Protein AF-A0A954CYI0-F1 (afdb_monomer)

Radius of gyration: 14.01 Å; Cα contacts (8 Å, |Δi|>4): 163; chains: 1; bounding box: 39×33×35 Å

Solvent-accessible surface area (backbone atoms only — not comparable to full-atom values): 7349 Å² total; per-residue (Å²): 134,83,74,82,80,68,81,83,65,89,72,66,54,49,72,39,77,44,76,60,86,36,72,44,72,64,58,45,44,52,51,46,35,67,64,71,64,52,62,92,80,63,71,79,43,72,66,50,48,36,54,51,56,62,56,53,82,88,52,80,86,33,39,32,34,42,34,31,69,45,70,54,22,74,88,37,66,68,63,31,20,53,51,45,35,42,55,49,52,27,29,52,50,27,60,71,70,70,50,47,55,48,40,81,41,69,42,79,90,47,45,66,55,50,58,68,30,40,79,61,74,88,73,124

Sequence (124 aa):
MSQPTLPKFGGYDHAVVVPPGIGDKQDLLTVLAKRLQLPEHFGHNWDALADCLSDLSWLPEGNIYLIHEDLPLAGDRDAAATYVDVLLDAQEDWQREGKARLTPVFPRRYRELVLALGRRASRE

Structure (mmCIF, N/CA/C/O backbone):
data_AF-A0A954CYI0-F1
#
_entry.id   AF-A0A954CYI0-F1
#
loop_
_atom_site.group_PDB
_atom_site.id
_atom_site.type_symbol
_atom_site.label_atom_id
_atom_site.label_alt_id
_atom_site.label_comp_id
_atom_site.label_asym_id
_atom_site.label_entity_id
_atom_site.label_seq_id
_atom_site.pdbx_PDB_ins_code
_atom_site.Cartn_x
_atom_site.Cartn_y
_atom_site.Cartn_z
_atom_site.occupancy
_atom_site.B_iso_or_equiv
_atom_site.auth_seq_id
_atom_site.auth_comp_id
_atom_site.auth_asym_id
_atom_site.auth_atom_id
_atom_site.pdbx_PDB_model_num
ATOM 1 N N . MET A 1 1 ? -17.927 -2.738 -16.885 1.00 36.19 1 MET A N 1
ATOM 2 C CA . MET A 1 1 ? -16.528 -2.852 -16.424 1.00 36.19 1 MET A CA 1
ATOM 3 C C . MET A 1 1 ? -16.566 -3.544 -15.074 1.00 36.19 1 MET A C 1
ATOM 5 O O . MET A 1 1 ? -16.941 -2.924 -14.088 1.00 36.19 1 MET A O 1
ATOM 9 N N . SER A 1 2 ? -16.358 -4.859 -15.072 1.00 31.94 2 SER A N 1
ATOM 10 C CA . SER A 1 2 ? -16.508 -5.704 -13.887 1.00 31.94 2 SER A CA 1
ATOM 11 C C . SER A 1 2 ? -15.358 -5.434 -12.925 1.00 31.94 2 SER A C 1
ATOM 13 O O . SER A 1 2 ? -14.211 -5.722 -13.251 1.00 31.94 2 SER A O 1
ATOM 15 N N . GLN A 1 3 ? -15.653 -4.857 -11.760 1.00 35.19 3 GLN A N 1
ATOM 16 C CA . GLN A 1 3 ? -14.706 -4.876 -10.647 1.00 35.19 3 GLN A CA 1
ATOM 17 C C . GLN A 1 3 ? -14.480 -6.348 -10.263 1.00 35.19 3 GLN A C 1
ATOM 19 O O . GLN A 1 3 ? -15.470 -7.081 -10.158 1.00 35.19 3 GLN A O 1
ATOM 24 N N . PRO A 1 4 ? -13.231 -6.814 -10.092 1.00 37.84 4 PRO A N 1
ATOM 25 C CA . PRO A 1 4 ? -12.983 -8.165 -9.615 1.00 37.84 4 PRO A CA 1
ATOM 26 C C . PRO A 1 4 ? -13.633 -8.309 -8.237 1.00 37.84 4 PRO A C 1
ATOM 28 O O . PRO A 1 4 ? -13.322 -7.571 -7.303 1.00 37.84 4 PRO A O 1
ATOM 31 N N . THR A 1 5 ? -14.600 -9.220 -8.129 1.00 41.44 5 THR A N 1
ATOM 32 C CA . THR A 1 5 ? -15.239 -9.571 -6.862 1.00 41.44 5 THR A CA 1
ATOM 33 C C . THR A 1 5 ? -14.190 -10.208 -5.967 1.00 41.44 5 THR A C 1
ATOM 35 O O . THR A 1 5 ? -13.864 -11.386 -6.114 1.00 41.44 5 THR A O 1
ATOM 38 N N . LEU A 1 6 ? -13.646 -9.393 -5.070 1.00 48.41 6 LEU A N 1
ATOM 39 C CA . LEU A 1 6 ? -12.802 -9.824 -3.972 1.00 48.41 6 LEU A CA 1
ATOM 40 C C . LEU A 1 6 ? -13.510 -10.933 -3.176 1.00 48.41 6 LEU A C 1
ATOM 42 O O . LEU A 1 6 ? -14.725 -10.842 -2.956 1.00 48.41 6 LEU A O 1
ATOM 46 N N . PRO A 1 7 ? -12.788 -11.985 -2.751 1.00 42.59 7 PRO A N 1
ATOM 47 C CA . PRO A 1 7 ? -13.347 -12.984 -1.854 1.00 42.59 7 PRO A CA 1
ATOM 48 C C . PRO A 1 7 ? -13.866 -12.277 -0.599 1.00 42.59 7 PRO A C 1
ATOM 50 O O . PRO A 1 7 ? -13.154 -11.489 0.019 1.00 42.59 7 PRO A O 1
ATOM 53 N N . LYS A 1 8 ? -15.135 -12.525 -0.258 1.00 44.75 8 LYS A N 1
ATOM 54 C CA . LYS A 1 8 ? -15.765 -11.991 0.950 1.00 44.75 8 LYS A CA 1
ATOM 55 C C . LYS A 1 8 ? -15.110 -12.651 2.163 1.00 44.75 8 LYS A C 1
ATOM 57 O O . LYS A 1 8 ? -15.540 -13.725 2.580 1.00 44.75 8 LYS A O 1
ATOM 62 N N . PHE A 1 9 ? -14.054 -12.039 2.689 1.00 48.50 9 PHE A N 1
ATOM 63 C CA . PHE A 1 9 ? -13.612 -12.312 4.049 1.00 48.50 9 PHE A CA 1
ATOM 64 C C . PHE A 1 9 ? -14.718 -11.796 4.988 1.00 48.50 9 PHE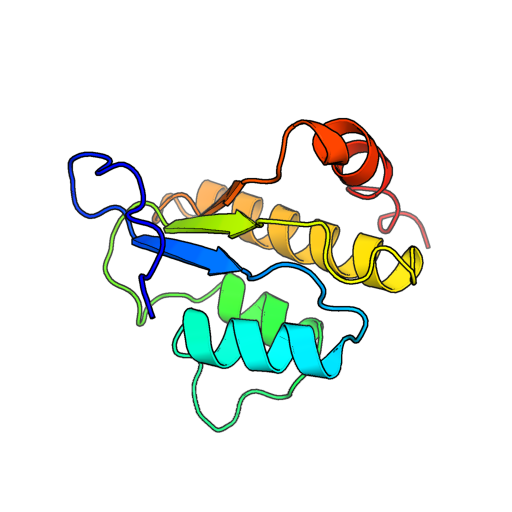 A C 1
ATOM 66 O O . PHE A 1 9 ? -15.349 -10.765 4.740 1.00 48.50 9 PHE A O 1
ATOM 73 N N . GLY A 1 10 ? -15.137 -12.654 5.915 1.00 40.22 10 GLY A N 1
ATOM 74 C CA . GLY A 1 10 ? -16.299 -12.415 6.757 1.00 40.22 10 GLY A CA 1
ATOM 75 C C . GLY A 1 10 ? -15.938 -11.528 7.941 1.00 40.22 10 GLY A C 1
ATOM 76 O O . GLY A 1 10 ? -15.245 -11.994 8.836 1.00 40.22 10 GLY A O 1
ATOM 77 N N . GLY A 1 11 ? -16.508 -10.320 7.977 1.00 45.72 11 GLY A N 1
ATOM 78 C CA . GLY A 1 11 ? -16.450 -9.400 9.118 1.00 45.72 11 GLY A CA 1
ATOM 79 C C . GLY A 1 11 ? -15.672 -8.121 8.812 1.00 45.72 11 GLY A C 1
ATOM 80 O O . GLY A 1 11 ? -14.513 -8.020 9.168 1.00 45.72 11 GLY A O 1
ATOM 81 N N . TYR A 1 12 ? -16.323 -7.141 8.173 1.00 55.25 12 TYR A N 1
ATOM 82 C CA . TYR A 1 12 ? -15.803 -5.781 7.919 1.00 55.25 12 TYR A CA 1
ATOM 83 C C . TYR A 1 12 ? -14.338 -5.702 7.437 1.00 55.25 12 TYR A C 1
ATOM 85 O O . TYR A 1 12 ? -13.556 -4.880 7.904 1.00 55.25 12 TYR A O 1
ATOM 93 N N . ASP A 1 13 ? -13.961 -6.554 6.485 1.00 68.62 13 ASP A N 1
ATOM 94 C CA . ASP A 1 13 ? -12.631 -6.518 5.882 1.00 68.62 13 ASP A CA 1
ATOM 95 C C . ASP A 1 13 ? -12.597 -5.513 4.715 1.00 68.62 13 ASP A C 1
ATOM 97 O O . ASP A 1 13 ? -13.302 -5.663 3.709 1.00 68.62 13 ASP A O 1
ATOM 101 N N . HIS A 1 14 ? -11.761 -4.481 4.831 1.00 78.88 14 HIS A N 1
ATOM 102 C CA . HIS A 1 14 ? -11.559 -3.471 3.795 1.00 78.88 14 HIS A CA 1
ATOM 103 C C . HIS A 1 14 ? -10.463 -3.900 2.834 1.00 78.88 14 HIS A C 1
ATOM 105 O O . HIS A 1 14 ? -9.280 -3.677 3.061 1.00 78.88 14 HIS A O 1
ATOM 111 N N . ALA A 1 15 ? -10.862 -4.512 1.724 1.00 82.31 15 ALA A N 1
ATOM 112 C CA . ALA A 1 15 ? -9.939 -4.889 0.667 1.00 82.31 15 ALA A CA 1
ATOM 113 C C . ALA A 1 15 ? -9.821 -3.789 -0.399 1.00 82.31 15 ALA A C 1
ATOM 115 O O . ALA A 1 15 ? -10.788 -3.436 -1.078 1.00 82.31 15 ALA A O 1
ATOM 116 N N . VAL A 1 16 ? -8.609 -3.277 -0.569 1.00 85.88 16 VAL A N 1
ATOM 117 C CA . VAL A 1 16 ? -8.247 -2.237 -1.526 1.00 85.88 16 VAL A CA 1
ATOM 118 C C . VAL A 1 16 ? -7.408 -2.872 -2.626 1.00 85.88 16 VAL A C 1
ATOM 120 O O . VAL A 1 16 ? -6.337 -3.406 -2.356 1.00 85.88 16 VAL A O 1
ATOM 123 N N . VAL A 1 17 ? -7.892 -2.833 -3.869 1.00 86.88 17 VAL A N 1
ATOM 124 C CA . VAL A 1 17 ? -7.185 -3.434 -5.011 1.00 86.88 17 VAL A CA 1
ATOM 125 C C . VAL A 1 17 ? -6.359 -2.391 -5.753 1.00 86.88 17 VAL A C 1
ATOM 127 O O 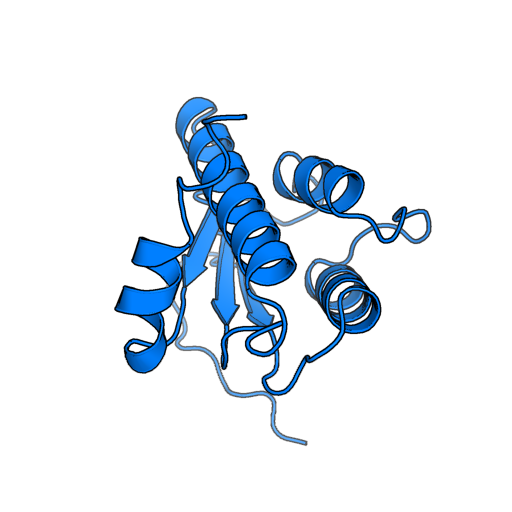. VAL A 1 17 ? -6.904 -1.395 -6.247 1.00 86.88 17 VAL A O 1
ATOM 130 N N . VAL A 1 18 ? -5.061 -2.659 -5.874 1.00 88.31 18 VAL A N 1
ATOM 131 C CA . VAL A 1 18 ? -4.120 -1.900 -6.696 1.00 88.31 18 VAL A CA 1
ATOM 132 C C . VAL A 1 18 ? -4.061 -2.545 -8.090 1.00 88.31 18 VAL A C 1
ATOM 134 O O . VAL A 1 18 ? -3.666 -3.712 -8.200 1.00 88.31 18 VAL A O 1
ATOM 137 N N . PRO A 1 19 ? -4.475 -1.820 -9.146 1.00 85.94 19 PRO A N 1
ATOM 138 C CA . PRO A 1 19 ? -4.482 -2.324 -10.509 1.00 85.94 19 PRO A CA 1
ATOM 139 C C . PRO A 1 19 ? -3.057 -2.598 -11.018 1.00 85.94 19 PRO A C 1
ATOM 141 O O . PRO A 1 19 ? -2.094 -1.987 -10.548 1.00 85.94 19 PRO A O 1
ATOM 144 N N . PRO A 1 20 ? -2.912 -3.507 -11.994 1.00 87.88 20 PRO A N 1
ATOM 145 C CA . PRO A 1 20 ? -1.622 -3.847 -12.574 1.00 87.88 20 PRO A CA 1
ATOM 146 C C . PRO A 1 20 ? -1.163 -2.796 -13.597 1.00 87.88 20 PRO A C 1
ATOM 148 O O . PRO A 1 20 ? -1.972 -2.040 -14.133 1.00 87.88 20 PRO A O 1
ATOM 151 N N . GLY A 1 21 ? 0.130 -2.805 -13.934 1.00 85.44 21 GLY A N 1
ATOM 152 C CA . GLY A 1 21 ? 0.678 -1.992 -15.032 1.00 85.44 21 GLY A CA 1
ATOM 153 C C . GLY A 1 21 ? 1.076 -0.564 -14.653 1.00 85.44 21 GLY A C 1
ATOM 154 O O . GLY A 1 21 ? 1.311 0.258 -15.535 1.00 85.44 21 GLY A O 1
ATOM 155 N N . ILE A 1 22 ? 1.175 -0.269 -13.359 1.00 88.56 22 ILE A N 1
ATOM 156 C CA . ILE A 1 22 ? 1.621 1.032 -12.866 1.00 88.56 22 ILE A CA 1
ATOM 157 C C . ILE A 1 22 ? 3.151 1.098 -12.932 1.00 88.56 22 ILE A C 1
ATOM 159 O O . ILE A 1 22 ? 3.850 0.478 -12.128 1.00 88.56 22 ILE A O 1
ATOM 163 N N . GLY A 1 23 ? 3.667 1.837 -13.912 1.00 86.06 23 GLY A N 1
ATOM 164 C CA . GLY A 1 23 ? 5.104 2.032 -14.123 1.00 86.06 23 GLY A CA 1
ATOM 165 C C . GLY A 1 23 ? 5.669 3.320 -13.527 1.00 86.06 23 GLY A C 1
ATOM 166 O O . GLY A 1 23 ? 6.883 3.485 -13.531 1.00 86.06 23 GLY A O 1
ATOM 167 N N . ASP A 1 24 ? 4.817 4.216 -13.022 1.00 88.44 24 ASP A N 1
ATOM 168 C CA . ASP A 1 24 ? 5.219 5.548 -12.569 1.00 88.44 24 ASP A CA 1
ATOM 169 C C . ASP A 1 24 ? 4.787 5.808 -11.125 1.00 88.44 24 ASP A C 1
ATOM 171 O O . ASP A 1 24 ? 3.686 5.428 -10.711 1.00 88.44 24 ASP A O 1
ATOM 175 N N . LYS A 1 25 ? 5.653 6.473 -10.350 1.00 88.00 25 LYS A N 1
ATOM 176 C CA . LYS A 1 25 ? 5.389 6.784 -8.939 1.00 88.00 25 LYS A CA 1
ATOM 177 C C . LYS A 1 25 ? 4.128 7.632 -8.807 1.00 88.00 25 LYS A C 1
ATOM 179 O O . LYS A 1 25 ? 3.307 7.384 -7.930 1.00 88.00 25 LYS A O 1
ATOM 184 N N . GLN A 1 26 ? 3.972 8.633 -9.670 1.00 88.00 26 GLN A N 1
ATOM 185 C CA . GLN A 1 26 ? 2.837 9.553 -9.589 1.00 88.00 26 GLN A CA 1
ATOM 186 C C . GLN A 1 26 ? 1.515 8.839 -9.871 1.00 88.00 26 GLN A C 1
ATOM 188 O O . GLN A 1 26 ? 0.519 9.101 -9.195 1.00 88.00 26 GLN A O 1
ATOM 193 N N . ASP A 1 27 ? 1.516 7.912 -10.830 1.00 88.88 27 ASP A N 1
ATOM 194 C CA . ASP A 1 27 ? 0.341 7.109 -11.161 1.00 88.88 27 ASP A CA 1
ATOM 195 C C . ASP A 1 27 ? -0.018 6.175 -9.997 1.00 88.88 27 ASP A C 1
ATOM 197 O O . ASP A 1 27 ? -1.168 6.159 -9.554 1.00 88.88 27 ASP A O 1
ATOM 201 N N . LEU A 1 28 ? 0.983 5.518 -9.391 1.00 88.44 28 LEU A N 1
ATOM 202 C CA . LEU A 1 28 ? 0.789 4.689 -8.196 1.00 88.44 28 LEU A CA 1
ATOM 203 C C . LEU A 1 28 ? 0.149 5.473 -7.056 1.00 88.44 28 LEU A C 1
ATOM 205 O O . LEU A 1 28 ? -0.853 5.041 -6.489 1.00 88.44 28 LEU A O 1
ATOM 209 N N . LEU A 1 29 ? 0.716 6.633 -6.736 1.00 88.62 29 LEU A N 1
ATOM 210 C CA . LEU A 1 29 ? 0.251 7.486 -5.649 1.00 88.62 29 LEU A CA 1
ATOM 211 C C . LEU A 1 29 ? -1.159 8.018 -5.913 1.00 88.62 29 LEU A C 1
ATOM 213 O O . LEU A 1 29 ? -1.985 8.017 -5.006 1.00 88.62 29 LEU A O 1
ATOM 217 N N . THR A 1 30 ? -1.472 8.381 -7.156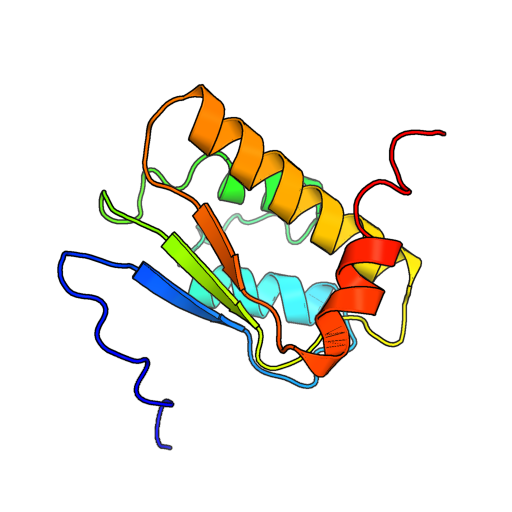 1.00 87.88 30 THR A N 1
ATOM 218 C CA . THR A 1 30 ? -2.819 8.825 -7.552 1.00 87.88 30 THR A CA 1
ATOM 219 C C . THR A 1 30 ? -3.841 7.697 -7.418 1.00 87.88 30 THR A C 1
ATOM 221 O O . THR A 1 30 ? -4.953 7.893 -6.919 1.00 87.88 30 THR A O 1
ATOM 224 N N . VAL A 1 31 ? -3.472 6.490 -7.848 1.00 88.81 31 VAL A N 1
ATOM 225 C CA . VAL A 1 31 ? -4.324 5.306 -7.741 1.00 88.81 31 VAL A CA 1
ATOM 226 C C . VAL A 1 31 ? -4.558 4.944 -6.278 1.00 88.81 31 VAL A C 1
ATOM 228 O O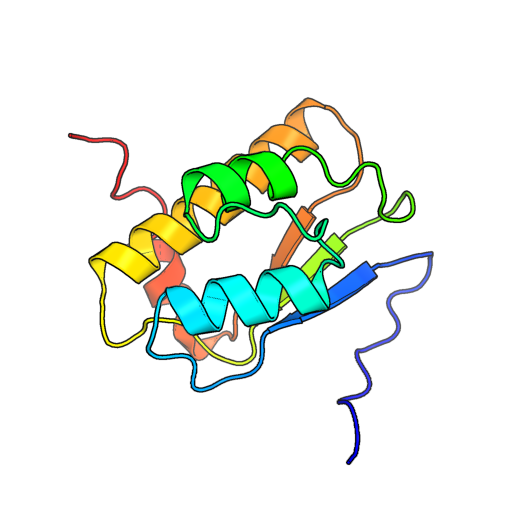 . VAL A 1 31 ? -5.707 4.724 -5.895 1.00 88.81 31 VAL A O 1
ATOM 231 N N . LEU A 1 32 ? -3.508 4.932 -5.455 1.00 87.25 32 LEU A N 1
ATOM 232 C CA . LEU A 1 32 ? -3.612 4.692 -4.017 1.00 87.25 32 LEU A CA 1
ATOM 233 C C . LEU A 1 32 ? -4.475 5.754 -3.344 1.00 87.25 32 LEU A C 1
ATOM 235 O O . LEU A 1 32 ? -5.402 5.385 -2.633 1.00 87.25 32 LEU A O 1
ATOM 239 N N . ALA A 1 33 ? -4.262 7.037 -3.646 1.00 87.00 33 ALA A N 1
ATOM 240 C CA . ALA A 1 33 ? -5.066 8.131 -3.113 1.00 87.00 33 ALA A CA 1
ATOM 241 C C . ALA A 1 33 ? -6.556 7.929 -3.392 1.00 87.00 33 ALA A C 1
ATOM 243 O O . ALA A 1 33 ? -7.390 7.968 -2.491 1.00 87.00 33 ALA A O 1
ATOM 244 N N . LYS A 1 34 ? -6.892 7.594 -4.639 1.00 85.38 34 LYS A N 1
ATOM 245 C CA . LYS A 1 34 ? -8.275 7.332 -5.041 1.00 85.38 34 LYS A CA 1
ATOM 246 C C . LYS A 1 34 ? -8.865 6.083 -4.381 1.00 85.38 34 LYS A C 1
ATOM 248 O O . LYS A 1 34 ? -10.062 6.035 -4.113 1.00 85.38 34 LYS A O 1
ATOM 253 N N . ARG A 1 35 ? -8.051 5.047 -4.170 1.00 85.88 35 ARG A N 1
ATOM 254 C CA . ARG A 1 35 ? -8.481 3.743 -3.647 1.00 85.88 35 ARG A CA 1
ATOM 255 C C . ARG A 1 35 ? -8.610 3.723 -2.122 1.00 85.88 35 ARG A C 1
ATOM 257 O O . ARG A 1 35 ? -9.562 3.130 -1.623 1.00 85.88 35 ARG A O 1
ATOM 264 N N . LEU A 1 36 ? -7.702 4.396 -1.421 1.00 81.50 36 LEU A N 1
ATOM 265 C CA . LEU A 1 36 ? -7.711 4.605 0.031 1.00 81.50 36 LEU A CA 1
ATOM 266 C C . LEU A 1 36 ? -8.576 5.802 0.454 1.00 81.50 36 LEU A C 1
ATOM 268 O O . LEU A 1 36 ? -8.733 6.043 1.647 1.00 81.50 36 LEU A O 1
ATOM 272 N N . GLN A 1 37 ? -9.157 6.519 -0.518 1.00 82.38 37 GLN A N 1
ATOM 273 C CA . GLN A 1 37 ? -9.947 7.734 -0.302 1.00 82.38 37 GLN A CA 1
ATOM 274 C C . GLN A 1 37 ? -9.167 8.785 0.501 1.00 82.38 37 GLN A C 1
ATOM 276 O O . GLN A 1 37 ? -9.707 9.405 1.413 1.00 82.38 37 GLN A O 1
ATOM 281 N N . LEU A 1 38 ? -7.886 8.958 0.158 1.00 80.75 38 LEU A N 1
ATOM 282 C CA . LEU A 1 38 ? -7.024 9.957 0.781 1.00 80.75 38 LEU A CA 1
ATOM 283 C C . LEU A 1 38 ? -7.577 11.366 0.534 1.00 80.75 38 LEU A C 1
ATOM 285 O O . LEU A 1 38 ? -8.208 11.610 -0.503 1.00 80.75 38 LEU A O 1
ATOM 289 N N . PRO A 1 39 ? -7.333 12.302 1.463 1.00 78.06 39 PRO A N 1
ATOM 290 C CA . PRO A 1 39 ? -7.802 13.666 1.312 1.00 78.06 39 PRO A CA 1
ATOM 291 C C . PRO A 1 39 ? -7.177 14.369 0.097 1.00 78.06 39 PRO A C 1
ATOM 293 O O . PRO A 1 39 ? -6.072 14.058 -0.343 1.00 78.06 39 PRO A O 1
ATOM 296 N N . GLU A 1 40 ? -7.882 15.372 -0.430 1.00 71.75 40 GLU A N 1
ATOM 297 C CA . GLU A 1 40 ? -7.495 16.117 -1.642 1.00 71.75 40 GLU A CA 1
ATOM 298 C C . GLU A 1 40 ? -6.142 16.844 -1.543 1.00 71.75 40 GLU A C 1
ATOM 300 O O . GLU A 1 40 ? -5.534 17.153 -2.564 1.00 71.75 40 GLU A O 1
ATOM 305 N N . HIS A 1 41 ? -5.652 17.087 -0.325 1.00 73.19 41 HIS A N 1
ATOM 306 C CA . HIS A 1 41 ? -4.353 17.706 -0.054 1.00 73.19 41 HIS A CA 1
ATOM 307 C C . HIS A 1 41 ? -3.195 16.698 0.012 1.00 73.19 41 HIS A C 1
ATOM 309 O O . HIS A 1 41 ? -2.100 17.051 0.450 1.00 73.19 41 HIS A O 1
ATOM 315 N N . PHE A 1 42 ? -3.423 15.445 -0.387 1.00 79.25 42 PHE A N 1
ATOM 316 C CA . PHE A 1 42 ? -2.388 14.422 -0.434 1.00 79.25 42 PHE A CA 1
ATOM 317 C C . PHE A 1 42 ? -1.168 14.914 -1.232 1.00 79.25 42 PHE A C 1
ATOM 319 O O . PHE A 1 42 ? -1.279 15.327 -2.384 1.00 79.25 42 PHE A O 1
ATOM 326 N N . GLY A 1 43 ? 0.017 14.862 -0.620 1.00 76.25 43 GLY A N 1
ATOM 327 C CA . GLY A 1 43 ? 1.241 15.471 -1.157 1.00 76.25 43 GLY A CA 1
ATOM 328 C C . GLY A 1 43 ? 1.895 14.731 -2.330 1.00 76.25 43 GLY A C 1
ATOM 329 O O . GLY A 1 43 ? 2.966 15.140 -2.772 1.00 76.25 43 GLY A O 1
ATOM 330 N N . HIS A 1 44 ? 1.297 13.635 -2.819 1.00 81.88 44 HIS A N 1
ATOM 331 C CA . HIS A 1 44 ? 1.808 12.825 -3.937 1.00 81.88 44 HIS A CA 1
ATOM 332 C C . HIS A 1 44 ? 3.297 12.450 -3.768 1.00 81.88 44 HIS A C 1
ATOM 334 O O . HIS A 1 44 ? 4.076 12.444 -4.727 1.00 81.88 44 HIS A O 1
ATOM 340 N N . ASN A 1 45 ? 3.698 12.091 -2.544 1.00 87.50 45 ASN A N 1
ATOM 341 C CA . ASN A 1 45 ? 5.055 11.641 -2.238 1.00 87.50 45 ASN A CA 1
ATOM 342 C C . ASN A 1 45 ? 5.060 10.406 -1.320 1.00 87.50 45 ASN A C 1
ATOM 344 O O . ASN A 1 45 ? 4.032 10.069 -0.739 1.00 87.50 45 ASN A O 1
ATOM 348 N N . TRP A 1 46 ? 6.212 9.736 -1.194 1.00 88.44 46 TRP A N 1
ATOM 349 C CA . TRP A 1 46 ? 6.356 8.535 -0.356 1.00 88.44 46 TRP A CA 1
ATOM 350 C C . TRP A 1 46 ? 6.104 8.802 1.126 1.00 88.44 46 TRP A C 1
ATOM 352 O O . TRP A 1 46 ? 5.407 8.031 1.767 1.00 88.44 46 TRP A O 1
ATOM 362 N N . ASP A 1 47 ? 6.615 9.922 1.628 1.00 86.06 47 ASP A N 1
ATOM 363 C CA . ASP A 1 47 ? 6.422 10.372 3.008 1.00 86.06 47 ASP A CA 1
ATOM 364 C C . ASP A 1 47 ? 4.936 10.622 3.322 1.00 86.06 47 ASP A C 1
ATOM 366 O O . ASP A 1 47 ? 4.391 10.062 4.264 1.00 86.06 47 ASP A O 1
ATOM 370 N N . ALA A 1 48 ? 4.236 11.334 2.431 1.00 88.38 48 ALA A N 1
ATOM 371 C CA . ALA A 1 48 ? 2.795 11.550 2.551 1.00 88.38 48 ALA A CA 1
ATOM 372 C C . ALA A 1 48 ? 2.002 10.235 2.492 1.00 88.38 48 ALA A C 1
ATOM 374 O O . ALA A 1 48 ? 0.978 10.096 3.156 1.00 88.38 48 ALA A O 1
ATOM 375 N N . LEU A 1 49 ? 2.447 9.272 1.675 1.00 88.44 49 LEU A N 1
ATOM 376 C CA . LEU A 1 49 ? 1.834 7.949 1.627 1.00 88.44 49 LEU A CA 1
ATOM 377 C C . LEU A 1 49 ? 2.041 7.198 2.944 1.00 88.44 49 LEU A C 1
ATOM 379 O O . LEU A 1 49 ? 1.089 6.593 3.417 1.00 88.44 49 LEU A O 1
ATOM 383 N N . ALA A 1 50 ? 3.250 7.223 3.505 1.00 87.12 50 ALA A N 1
ATOM 384 C CA . ALA A 1 50 ? 3.553 6.580 4.778 1.00 87.12 50 ALA A CA 1
ATOM 385 C C . ALA A 1 50 ? 2.692 7.159 5.907 1.00 87.12 50 ALA A C 1
ATOM 387 O O . ALA A 1 50 ? 2.021 6.400 6.595 1.00 87.12 50 ALA A O 1
ATOM 388 N N . ASP A 1 51 ? 2.611 8.488 6.001 1.00 86.25 51 ASP A N 1
ATOM 389 C CA . ASP A 1 51 ? 1.769 9.195 6.973 1.00 86.25 51 ASP A CA 1
ATOM 390 C C . ASP A 1 51 ? 0.290 8.790 6.848 1.00 86.25 51 ASP A C 1
ATOM 392 O O . ASP A 1 51 ? -0.332 8.348 7.813 1.00 86.25 51 ASP A O 1
ATOM 396 N N . CYS A 1 52 ? -0.243 8.803 5.621 1.00 86.62 52 CYS A N 1
ATOM 397 C CA . CYS A 1 52 ? -1.613 8.364 5.358 1.00 86.62 52 CYS A CA 1
ATOM 398 C C . CYS A 1 52 ? -1.840 6.867 5.600 1.00 86.62 52 CY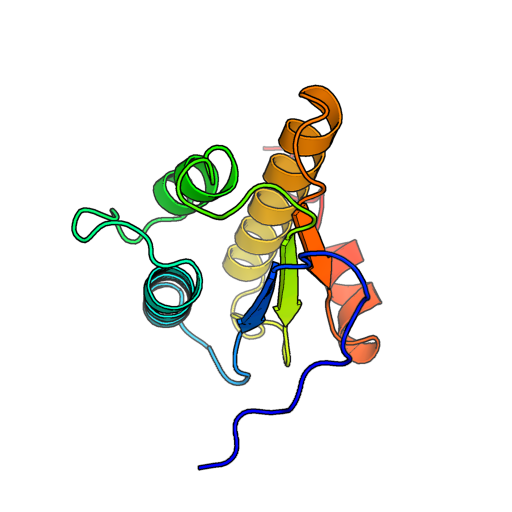S A C 1
ATOM 400 O O . CYS A 1 52 ? -2.967 6.454 5.840 1.00 86.62 52 CYS A O 1
ATOM 402 N N . LEU A 1 53 ? -0.819 6.023 5.445 1.00 85.75 53 LEU A N 1
ATOM 403 C CA . LEU A 1 53 ? -0.936 4.595 5.715 1.00 85.75 53 LEU A CA 1
ATOM 404 C C . LEU A 1 53 ? -0.838 4.294 7.205 1.00 85.75 53 LEU A C 1
ATOM 406 O O . LEU A 1 53 ? -1.457 3.319 7.613 1.00 85.75 53 LEU A O 1
ATOM 410 N N . SER A 1 54 ? -0.104 5.087 7.989 1.00 83.56 54 SER A N 1
ATOM 411 C CA . SER A 1 54 ? -0.066 4.991 9.454 1.00 83.56 54 SER A CA 1
ATOM 412 C C . SER A 1 54 ? -1.368 5.480 10.086 1.00 83.56 54 SER A C 1
ATOM 414 O O . SER A 1 54 ? -1.886 4.823 10.984 1.00 83.56 54 SER A O 1
ATOM 416 N N . ASP A 1 55 ? -1.965 6.562 9.579 1.00 82.19 55 ASP A N 1
ATOM 417 C CA . ASP A 1 55 ? -3.282 7.024 10.027 1.00 82.19 55 ASP A CA 1
ATOM 418 C C . ASP A 1 55 ? -4.351 6.718 8.976 1.00 82.19 55 ASP A C 1
ATOM 420 O O . ASP A 1 55 ? -4.592 7.508 8.084 1.00 82.19 55 ASP A O 1
ATOM 424 N N . LEU A 1 56 ? -5.033 5.574 9.081 1.00 79.06 56 LEU A N 1
ATOM 425 C CA . LEU A 1 56 ? -6.223 5.258 8.266 1.00 79.06 56 LEU A CA 1
ATOM 426 C C . LEU A 1 56 ? -7.500 5.398 9.096 1.00 7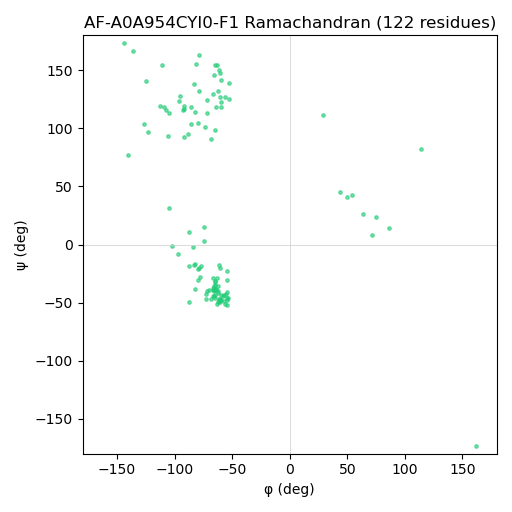9.06 56 LEU A C 1
ATOM 428 O O . LEU A 1 56 ? -8.480 4.687 8.878 1.00 79.06 56 LEU A O 1
ATOM 432 N N . SER A 1 57 ? -7.492 6.316 10.062 1.00 75.81 57 SER A N 1
ATOM 433 C CA . SER A 1 57 ? -8.578 6.522 11.025 1.00 75.81 57 SER A CA 1
ATOM 434 C C . SER A 1 57 ? -9.907 6.934 10.370 1.00 75.81 57 SER A C 1
ATOM 436 O O . SER A 1 57 ? -10.964 6.813 10.988 1.00 75.81 57 SER A O 1
ATOM 438 N N . TRP A 1 58 ? -9.882 7.415 9.119 1.00 80.94 58 TRP A N 1
ATOM 439 C CA . TRP A 1 58 ? -11.085 7.704 8.324 1.00 80.94 58 TRP A CA 1
ATOM 440 C C . TRP A 1 58 ? -11.691 6.473 7.636 1.00 80.94 58 TRP A C 1
ATOM 442 O O . TRP A 1 58 ? -12.835 6.537 7.177 1.00 80.94 58 TRP A O 1
ATOM 452 N N . LEU A 1 59 ? -10.943 5.371 7.511 1.00 77.00 59 LEU A N 1
ATOM 453 C CA . LEU A 1 59 ? -11.486 4.100 7.044 1.00 77.00 59 LEU A CA 1
ATOM 454 C C . LEU A 1 59 ? -12.187 3.378 8.203 1.00 77.00 59 LEU A C 1
ATOM 456 O O . LEU A 1 59 ? -11.877 3.617 9.370 1.00 77.00 59 LEU A O 1
ATOM 460 N N . PRO A 1 60 ? -13.151 2.492 7.913 1.00 69.62 60 PRO A N 1
ATOM 461 C CA . PRO A 1 60 ? -13.860 1.791 8.972 1.00 69.62 60 PRO A CA 1
ATOM 462 C C . PRO A 1 60 ? -12.929 0.855 9.743 1.00 69.62 60 PRO A C 1
ATOM 464 O O . PRO A 1 60 ? -12.028 0.235 9.175 1.00 69.62 60 PRO A O 1
ATOM 467 N N . GLU A 1 61 ? -13.187 0.734 11.042 1.00 69.31 61 GLU A N 1
ATOM 468 C CA . GLU A 1 61 ? -12.443 -0.140 11.943 1.00 69.31 61 GLU A CA 1
ATOM 469 C C . GLU A 1 61 ? -12.544 -1.605 11.475 1.00 69.31 61 GLU A C 1
ATOM 471 O O . GLU A 1 61 ? -13.641 -2.148 11.332 1.00 69.31 61 GLU A O 1
ATOM 476 N N . GLY A 1 62 ? -11.406 -2.260 11.229 1.00 76.38 62 GLY A N 1
ATOM 477 C CA . GLY A 1 62 ? -11.378 -3.634 10.714 1.00 76.38 62 GLY A CA 1
ATOM 478 C C . GLY A 1 62 ? -10.036 -4.016 10.096 1.00 76.38 62 GLY A C 1
ATOM 479 O O . GLY A 1 62 ? -9.072 -3.267 10.183 1.00 76.38 62 GLY A O 1
ATOM 480 N N . ASN A 1 63 ? -9.930 -5.189 9.471 1.00 80.38 63 ASN A N 1
ATOM 481 C CA . ASN A 1 63 ? -8.698 -5.546 8.759 1.00 80.38 63 ASN A CA 1
ATOM 482 C C . ASN A 1 63 ? -8.662 -4.841 7.400 1.00 80.38 63 ASN A C 1
ATOM 484 O O . ASN A 1 63 ? -9.630 -4.906 6.640 1.00 80.38 63 ASN A O 1
ATOM 488 N N . ILE A 1 64 ? -7.533 -4.215 7.067 1.00 84.25 64 ILE A N 1
ATOM 489 C CA . ILE A 1 64 ? -7.348 -3.524 5.789 1.00 84.25 64 ILE A CA 1
ATOM 490 C C . ILE A 1 64 ? -6.406 -4.363 4.929 1.00 84.25 64 ILE A C 1
ATOM 492 O O . ILE A 1 64 ? -5.242 -4.550 5.265 1.00 84.25 64 ILE A O 1
ATOM 496 N N . TYR A 1 65 ? -6.890 -4.878 3.804 1.00 85.75 65 TYR A N 1
ATOM 497 C CA . TYR A 1 65 ? -6.110 -5.701 2.882 1.00 85.75 65 TYR A CA 1
ATOM 498 C C . TYR A 1 65 ? -5.731 -4.899 1.641 1.00 85.75 65 TYR A C 1
ATOM 500 O O . TYR A 1 65 ? -6.591 -4.584 0.822 1.00 85.75 65 TYR A O 1
ATOM 508 N N . LEU A 1 66 ? -4.442 -4.615 1.456 1.00 87.88 66 LEU A N 1
ATOM 509 C CA . LEU A 1 66 ? -3.939 -3.932 0.263 1.00 87.88 66 LEU A CA 1
ATOM 510 C C . LEU A 1 66 ? -3.523 -4.969 -0.788 1.00 87.88 66 LEU A C 1
ATOM 512 O O . LEU A 1 66 ? -2.415 -5.499 -0.757 1.00 87.88 66 LEU A O 1
ATOM 516 N N . ILE A 1 67 ? -4.434 -5.317 -1.692 1.00 88.56 67 ILE A N 1
ATOM 517 C CA . ILE A 1 67 ? -4.250 -6.394 -2.668 1.00 88.56 67 ILE A CA 1
ATOM 518 C C . ILE A 1 67 ? -3.687 -5.832 -3.963 1.00 88.56 67 ILE A C 1
ATOM 520 O O . ILE A 1 67 ? -4.349 -5.086 -4.677 1.00 88.56 67 ILE A O 1
ATOM 524 N N . HIS A 1 68 ? -2.477 -6.247 -4.300 1.00 89.38 68 HIS A N 1
ATOM 525 C CA . HIS A 1 68 ? -1.798 -5.851 -5.521 1.00 89.38 68 HIS A CA 1
ATOM 526 C C . HIS A 1 68 ? -2.017 -6.901 -6.604 1.00 89.38 68 HIS A C 1
ATOM 528 O O . HIS A 1 68 ? -1.757 -8.087 -6.389 1.00 89.38 68 HIS A O 1
ATOM 534 N N . GLU A 1 69 ? -2.470 -6.485 -7.785 1.00 87.25 69 GLU A N 1
ATOM 535 C CA . GLU A 1 69 ? -2.554 -7.387 -8.940 1.00 87.25 69 GLU A CA 1
ATOM 536 C C . GLU A 1 69 ? -1.183 -7.604 -9.604 1.00 87.25 69 GLU A C 1
ATOM 538 O O . GLU A 1 69 ? -0.914 -8.675 -10.159 1.00 87.25 69 GLU A O 1
ATOM 543 N N . ASP A 1 70 ? -0.286 -6.623 -9.501 1.00 88.19 70 ASP A N 1
ATOM 544 C CA . ASP A 1 70 ? 1.086 -6.665 -10.012 1.00 88.19 70 ASP A CA 1
ATOM 545 C C . ASP A 1 70 ? 2.050 -5.931 -9.068 1.00 88.19 70 ASP A C 1
ATOM 547 O O . ASP A 1 70 ? 1.607 -5.347 -8.082 1.00 88.19 70 ASP A O 1
ATOM 551 N N . LEU A 1 71 ? 3.357 -5.988 -9.329 1.00 85.44 71 LEU A N 1
ATOM 552 C CA . LEU A 1 71 ? 4.325 -5.195 -8.582 1.00 85.44 71 LEU A CA 1
ATOM 553 C C . LEU A 1 71 ? 4.404 -3.811 -9.242 1.00 85.44 71 LEU A C 1
ATOM 555 O O . LEU A 1 71 ? 5.017 -3.689 -10.307 1.00 85.44 71 LEU A O 1
ATOM 559 N N . PRO A 1 72 ? 3.801 -2.764 -8.651 1.00 86.12 72 PRO A N 1
ATOM 560 C CA . PRO A 1 72 ? 3.951 -1.431 -9.202 1.00 86.12 72 PRO A CA 1
ATOM 561 C C . PRO A 1 72 ? 5.429 -1.045 -9.186 1.00 86.12 72 PRO A C 1
ATOM 563 O O . PRO A 1 72 ? 6.177 -1.459 -8.299 1.00 86.12 72 PRO A O 1
ATOM 566 N N . LEU A 1 73 ? 5.845 -0.259 -10.177 1.00 86.25 73 LEU A N 1
ATOM 567 C CA . LEU A 1 73 ? 7.233 0.180 -10.327 1.00 86.25 73 LEU A CA 1
ATOM 568 C C . LEU A 1 73 ? 8.214 -0.975 -10.569 1.00 86.25 73 LEU A C 1
ATOM 570 O O . LEU A 1 73 ? 9.398 -0.838 -10.302 1.00 86.25 73 LEU A O 1
ATOM 574 N N . ALA A 1 74 ? 7.774 -2.103 -11.138 1.00 80.44 74 ALA A N 1
ATOM 575 C CA . ALA A 1 74 ? 8.679 -3.207 -11.481 1.00 80.44 74 ALA A CA 1
ATOM 576 C C . ALA A 1 74 ? 9.870 -2.788 -12.378 1.00 80.44 74 ALA A C 1
ATOM 578 O O . ALA A 1 74 ? 10.895 -3.469 -12.389 1.00 80.44 74 ALA A O 1
ATOM 579 N N . GLY A 1 75 ? 9.745 -1.679 -13.120 1.00 82.75 75 GLY A N 1
ATOM 580 C CA . GLY A 1 75 ? 10.831 -1.078 -13.902 1.00 82.75 75 GLY A CA 1
ATOM 581 C C . GLY A 1 75 ? 11.836 -0.250 -13.088 1.00 82.75 75 GLY A C 1
ATOM 582 O O . GLY A 1 75 ? 12.959 -0.065 -13.549 1.00 82.75 75 GLY A O 1
ATOM 583 N N . ASP A 1 76 ? 11.469 0.204 -11.888 1.00 86.75 76 ASP A N 1
ATOM 584 C CA . ASP A 1 76 ? 12.299 1.020 -11.001 1.00 86.75 76 ASP A CA 1
ATOM 585 C C . ASP A 1 76 ? 12.448 0.336 -9.637 1.00 86.75 76 ASP A C 1
ATOM 587 O O . ASP A 1 76 ? 11.587 0.396 -8.756 1.00 86.75 76 ASP A O 1
ATOM 591 N N . ARG A 1 77 ? 13.564 -0.376 -9.481 1.00 82.88 77 ARG A N 1
ATOM 592 C CA . ARG A 1 77 ? 13.805 -1.213 -8.304 1.00 82.88 77 ARG A CA 1
ATOM 593 C C . ARG A 1 77 ? 13.913 -0.401 -7.012 1.00 82.88 77 ARG A C 1
ATOM 595 O O . ARG A 1 77 ? 13.553 -0.924 -5.962 1.00 82.88 77 ARG A O 1
ATOM 602 N N . ASP A 1 78 ? 14.424 0.821 -7.087 1.00 85.69 78 ASP A N 1
ATOM 603 C CA . ASP A 1 78 ? 14.617 1.698 -5.932 1.00 85.69 78 ASP A CA 1
ATOM 604 C C . ASP A 1 78 ? 13.274 2.235 -5.425 1.00 85.69 78 ASP A C 1
ATOM 606 O O . ASP A 1 78 ? 12.921 2.090 -4.251 1.00 85.69 78 ASP A O 1
ATOM 610 N N . ALA A 1 79 ? 12.451 2.718 -6.355 1.00 87.25 79 ALA A N 1
ATOM 611 C CA . ALA A 1 79 ? 11.111 3.189 -6.057 1.00 87.25 79 ALA A CA 1
ATOM 612 C C . ALA A 1 79 ? 10.202 2.041 -5.573 1.00 87.25 79 ALA A C 1
ATOM 614 O O . ALA A 1 79 ? 9.450 2.207 -4.611 1.00 87.25 79 ALA A O 1
ATOM 615 N N . ALA A 1 80 ? 10.309 0.850 -6.178 1.00 88.19 80 ALA A N 1
ATOM 616 C CA . ALA A 1 80 ? 9.604 -0.344 -5.711 1.00 88.19 80 ALA A CA 1
ATOM 617 C C . ALA A 1 80 ? 10.068 -0.791 -4.314 1.00 88.19 80 ALA A C 1
ATOM 619 O O . ALA A 1 80 ? 9.242 -1.223 -3.511 1.00 88.19 80 ALA A O 1
ATOM 620 N N . ALA A 1 81 ? 11.369 -0.691 -4.009 1.00 88.00 81 ALA A N 1
ATOM 621 C CA . ALA A 1 81 ? 11.893 -0.990 -2.677 1.00 88.00 81 ALA A CA 1
ATOM 622 C C . ALA A 1 81 ? 11.318 -0.038 -1.634 1.00 88.00 81 ALA A C 1
ATOM 624 O O . ALA A 1 81 ? 10.741 -0.506 -0.657 1.00 88.00 81 ALA A O 1
ATOM 625 N N . THR A 1 82 ? 11.402 1.267 -1.897 1.00 89.81 82 THR A N 1
ATOM 626 C CA . THR A 1 82 ? 10.830 2.314 -1.042 1.00 89.81 82 THR A CA 1
ATOM 627 C C . THR A 1 82 ? 9.347 2.065 -0.779 1.00 89.81 82 THR A C 1
ATOM 629 O O . THR A 1 82 ? 8.904 2.100 0.363 1.00 89.81 82 THR A O 1
ATOM 632 N N . TYR A 1 83 ? 8.577 1.737 -1.818 1.00 89.19 83 TYR A N 1
ATOM 633 C CA . TYR A 1 83 ? 7.154 1.446 -1.670 1.00 89.19 83 TYR A CA 1
ATOM 634 C C . TYR A 1 83 ? 6.872 0.250 -0.755 1.00 89.19 83 TYR A C 1
ATOM 636 O O . TYR A 1 83 ? 6.017 0.321 0.126 1.00 89.19 83 TYR A O 1
ATOM 644 N N . VAL A 1 84 ? 7.583 -0.861 -0.970 1.00 88.69 84 VAL A N 1
ATOM 645 C CA . VAL A 1 84 ? 7.433 -2.063 -0.142 1.00 88.69 84 VAL A CA 1
ATOM 646 C C . VAL A 1 84 ? 7.820 -1.769 1.304 1.00 88.69 84 VAL A C 1
ATOM 648 O O . VAL A 1 84 ? 7.144 -2.250 2.207 1.00 88.69 84 VAL A O 1
ATOM 651 N N . ASP A 1 85 ? 8.872 -0.983 1.521 1.00 88.38 85 ASP A N 1
ATOM 652 C CA . ASP A 1 85 ? 9.331 -0.593 2.854 1.00 88.38 85 ASP A CA 1
ATOM 653 C C . ASP A 1 85 ? 8.255 0.215 3.593 1.00 88.38 85 ASP A C 1
ATOM 655 O O . ASP A 1 85 ? 7.839 -0.187 4.674 1.00 88.38 85 ASP A O 1
ATOM 659 N N . VAL A 1 86 ? 7.685 1.236 2.939 1.00 89.81 86 VAL A N 1
ATOM 660 C CA . VAL A 1 86 ? 6.574 2.043 3.477 1.00 89.81 86 VAL A CA 1
ATOM 661 C C . VAL A 1 86 ? 5.371 1.179 3.879 1.00 89.81 86 VAL A C 1
ATOM 663 O O . VAL A 1 86 ? 4.775 1.386 4.932 1.00 89.81 86 VAL A O 1
ATOM 666 N N . LEU A 1 87 ? 5.004 0.182 3.066 1.00 88.69 87 LEU A N 1
ATOM 667 C CA . LEU A 1 87 ? 3.893 -0.722 3.386 1.00 88.69 87 LEU A CA 1
ATOM 668 C C . LEU A 1 87 ? 4.178 -1.622 4.595 1.00 88.69 87 LEU A C 1
ATOM 670 O O . LEU A 1 87 ? 3.260 -1.951 5.350 1.00 88.69 87 LEU A O 1
ATOM 674 N N . LEU A 1 88 ? 5.422 -2.086 4.729 1.00 86.50 88 LEU A N 1
ATOM 675 C CA . LEU A 1 88 ? 5.839 -2.946 5.834 1.00 86.50 88 LEU A CA 1
ATOM 676 C C . LEU A 1 88 ? 5.941 -2.158 7.139 1.00 86.50 88 LEU A C 1
ATOM 678 O O . LEU A 1 88 ? 5.457 -2.652 8.155 1.00 86.50 88 LEU A O 1
ATOM 682 N N . ASP A 1 89 ? 6.505 -0.952 7.084 1.00 87.12 89 ASP A N 1
ATOM 683 C CA . ASP A 1 89 ? 6.636 -0.052 8.228 1.00 87.12 89 ASP A CA 1
ATOM 684 C C . ASP A 1 89 ? 5.259 0.316 8.785 1.00 87.12 89 ASP A C 1
ATOM 686 O O . ASP A 1 89 ? 4.978 0.047 9.953 1.00 87.12 89 ASP A O 1
ATOM 690 N N . ALA A 1 90 ? 4.340 0.745 7.909 1.00 87.25 90 ALA A N 1
ATOM 691 C CA . ALA A 1 90 ? 2.955 0.986 8.291 1.00 87.25 90 ALA A CA 1
ATOM 692 C C . ALA A 1 90 ? 2.348 -0.262 8.953 1.00 87.25 90 ALA A C 1
ATOM 694 O O . ALA A 1 90 ? 1.844 -0.190 10.069 1.00 87.25 90 ALA A O 1
ATOM 695 N N . GLN A 1 91 ? 2.440 -1.445 8.329 1.00 86.75 91 GLN A N 1
ATOM 696 C CA . GLN A 1 91 ? 1.917 -2.687 8.921 1.00 86.75 91 GLN A CA 1
ATOM 697 C C . GLN A 1 91 ? 2.467 -2.958 10.337 1.00 86.75 91 GLN A C 1
ATOM 699 O O . GLN A 1 91 ? 1.721 -3.452 11.188 1.00 86.75 91 GLN A O 1
ATOM 704 N N . GLU A 1 92 ? 3.757 -2.724 10.581 1.00 85.56 92 GLU A N 1
ATOM 705 C CA . GLU A 1 92 ? 4.363 -2.899 11.907 1.00 85.56 92 GLU A CA 1
ATOM 706 C C . GLU A 1 92 ? 3.822 -1.885 12.920 1.00 85.56 92 GLU A C 1
ATOM 708 O O . GLU A 1 92 ? 3.528 -2.266 14.056 1.00 85.56 92 GLU A O 1
ATOM 713 N N . ASP A 1 93 ? 3.617 -0.640 12.497 1.00 85.94 93 ASP A N 1
ATOM 714 C CA . ASP A 1 93 ? 3.032 0.426 13.309 1.00 85.94 93 ASP A CA 1
ATOM 715 C C . ASP A 1 93 ? 1.599 0.073 13.754 1.00 85.94 93 ASP A C 1
ATOM 717 O O . ASP A 1 93 ? 1.308 0.012 14.953 1.00 85.94 93 ASP A O 1
ATOM 721 N N . TRP A 1 94 ? 0.746 -0.370 12.819 1.00 85.62 94 TRP A N 1
ATOM 722 C CA . TRP A 1 94 ? -0.600 -0.879 13.133 1.00 85.62 94 TRP A CA 1
ATOM 723 C C . TRP A 1 94 ? -0.567 -2.055 14.119 1.00 85.62 94 TRP A C 1
ATOM 725 O O . TRP A 1 94 ? -1.354 -2.118 15.068 1.00 85.62 94 TRP A O 1
ATOM 735 N N . GLN A 1 95 ? 0.363 -3.000 13.929 1.00 83.19 95 GLN A N 1
ATOM 736 C CA . GLN A 1 95 ? 0.519 -4.137 14.844 1.00 83.19 95 GLN A CA 1
ATOM 737 C C . GLN A 1 95 ? 0.961 -3.704 16.244 1.00 83.19 95 GLN A C 1
ATOM 739 O O . GLN A 1 95 ? 0.541 -4.321 17.226 1.00 83.19 95 GLN A O 1
ATOM 744 N N . ARG A 1 96 ? 1.788 -2.659 16.343 1.00 82.69 96 ARG A N 1
ATOM 745 C CA . ARG A 1 96 ? 2.237 -2.091 17.614 1.00 82.69 96 ARG A CA 1
ATOM 746 C C . ARG A 1 96 ? 1.104 -1.378 18.348 1.00 82.69 96 ARG A C 1
ATOM 748 O O . ARG A 1 96 ? 1.007 -1.512 19.566 1.00 82.69 96 ARG A O 1
ATOM 755 N N . GLU A 1 97 ? 0.250 -0.660 17.627 1.00 79.00 97 GLU A N 1
ATOM 756 C CA . GLU A 1 97 ? -0.907 0.039 18.196 1.00 79.00 97 GLU A CA 1
ATOM 757 C C . GLU A 1 97 ? -2.088 -0.884 18.530 1.00 79.00 97 GLU A C 1
ATOM 759 O O . GLU A 1 97 ? -2.965 -0.512 19.311 1.00 79.00 97 GLU A O 1
ATOM 764 N N . GLY A 1 98 ? -2.136 -2.090 17.953 1.00 74.88 98 GLY A N 1
ATOM 765 C CA . GLY A 1 98 ? -3.221 -3.053 18.170 1.00 74.88 98 GLY A CA 1
ATOM 766 C C . GLY A 1 98 ? -4.550 -2.651 17.518 1.00 74.88 98 GLY A C 1
ATOM 767 O O . GLY A 1 98 ? -5.571 -3.304 17.742 1.00 74.88 98 GLY A O 1
ATOM 768 N N . LYS A 1 99 ? -4.543 -1.596 16.701 1.00 63.41 99 LYS A N 1
ATOM 769 C CA . LYS A 1 99 ? -5.640 -1.203 15.819 1.00 63.41 99 LYS A CA 1
ATOM 770 C C . LYS A 1 99 ? -5.509 -2.037 14.540 1.00 63.41 99 LYS A C 1
ATOM 772 O O . LYS A 1 99 ? -4.396 -2.266 14.097 1.00 63.41 99 LYS A O 1
ATOM 777 N N . ALA A 1 100 ? -6.615 -2.554 14.001 1.00 66.50 100 ALA A N 1
ATOM 778 C CA . ALA A 1 100 ? -6.779 -2.964 12.594 1.00 66.50 100 ALA A CA 1
ATOM 779 C C . ALA A 1 100 ? -5.518 -3.442 11.815 1.00 66.50 100 ALA A C 1
ATOM 781 O O . ALA A 1 100 ? -4.657 -2.653 11.445 1.00 66.50 100 ALA A O 1
ATOM 782 N N . ARG A 1 101 ? -5.416 -4.731 11.451 1.00 74.56 101 ARG A N 1
ATOM 783 C CA . ARG A 1 101 ? -4.233 -5.232 10.715 1.00 74.56 101 ARG A CA 1
ATOM 784 C C . ARG A 1 101 ? -4.237 -4.761 9.255 1.00 74.56 101 ARG A C 1
ATOM 786 O O . ARG A 1 101 ? -4.896 -5.381 8.418 1.00 74.56 101 ARG A O 1
ATOM 793 N N . LEU A 1 102 ? -3.450 -3.733 8.932 1.00 85.44 102 LEU A N 1
ATOM 794 C CA . LEU A 1 102 ? -3.056 -3.433 7.552 1.00 85.44 102 LEU A CA 1
ATOM 795 C C . LEU A 1 102 ? -2.209 -4.593 7.014 1.00 85.44 102 LEU A C 1
ATOM 797 O O . LEU A 1 102 ? -1.158 -4.906 7.559 1.00 85.44 102 LEU A O 1
ATOM 801 N N . THR A 1 103 ? -2.670 -5.259 5.960 1.00 86.88 103 THR A N 1
ATOM 802 C CA . THR A 1 103 ? -2.001 -6.424 5.372 1.00 86.88 103 THR A CA 1
ATOM 803 C C . THR A 1 103 ? -1.798 -6.203 3.873 1.00 86.88 103 THR A C 1
ATOM 805 O O . THR A 1 103 ? -2.752 -6.347 3.098 1.00 86.88 103 THR A O 1
ATOM 808 N N . PRO A 1 104 ? -0.575 -5.885 3.417 1.00 87.75 104 PRO A N 1
ATOM 809 C CA . PRO A 1 104 ? -0.263 -5.857 2.000 1.00 87.75 104 PRO A CA 1
ATOM 810 C C . PRO A 1 104 ? -0.198 -7.288 1.446 1.00 87.75 104 PRO A C 1
ATOM 812 O O . PRO A 1 104 ? 0.544 -8.150 1.921 1.00 87.75 104 PRO A O 1
ATOM 815 N N . VAL A 1 105 ? -0.989 -7.554 0.412 1.00 87.75 105 VAL A N 1
ATOM 816 C CA . VAL A 1 105 ? -1.073 -8.840 -0.279 1.00 87.75 105 VAL A CA 1
ATOM 817 C C . VAL A 1 105 ? -0.528 -8.663 -1.687 1.00 87.75 105 VAL A C 1
ATOM 819 O O . VAL A 1 105 ? -1.069 -7.898 -2.482 1.00 87.7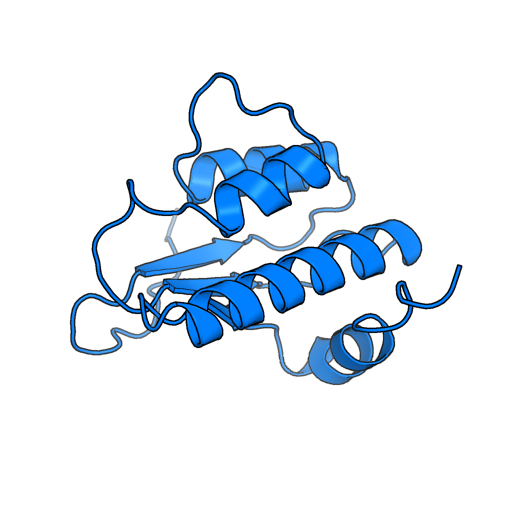5 105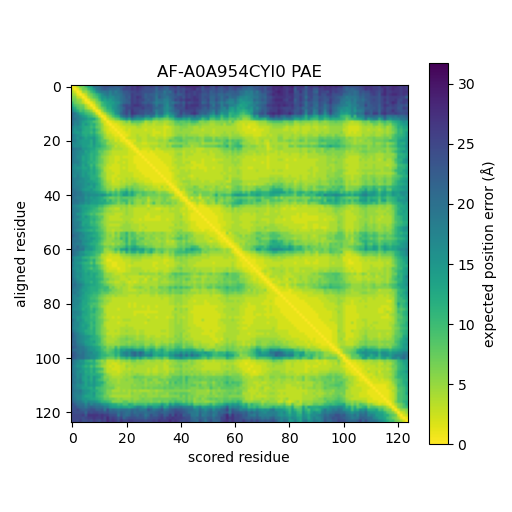 VAL A O 1
ATOM 822 N N . PHE A 1 106 ? 0.527 -9.405 -2.009 1.00 86.81 106 PHE A N 1
ATOM 823 C CA . PHE A 1 106 ? 1.129 -9.417 -3.339 1.00 86.81 106 PHE A CA 1
ATOM 824 C C . PHE A 1 106 ? 0.902 -10.756 -4.046 1.00 86.81 106 PHE A C 1
ATOM 826 O O . PHE A 1 106 ? 0.782 -11.800 -3.389 1.00 86.81 106 PHE A O 1
ATOM 833 N N . PRO A 1 107 ? 0.905 -10.778 -5.391 1.00 85.06 107 PRO A N 1
ATOM 834 C CA . PRO A 1 107 ? 0.815 -12.014 -6.152 1.00 85.06 107 PRO A CA 1
ATOM 835 C C . PRO A 1 107 ? 1.982 -12.946 -5.811 1.00 85.06 107 PRO A C 1
ATOM 837 O O . PRO A 1 107 ? 3.127 -12.506 -5.707 1.00 85.06 107 PRO A O 1
ATOM 840 N N . ARG A 1 108 ? 1.733 -14.262 -5.737 1.00 82.88 108 ARG A N 1
ATOM 841 C CA . ARG A 1 108 ? 2.778 -15.258 -5.408 1.00 82.88 108 ARG A CA 1
ATOM 842 C C . ARG A 1 108 ? 4.013 -15.176 -6.313 1.00 82.88 108 ARG A C 1
ATOM 844 O O . ARG A 1 108 ? 5.107 -15.452 -5.840 1.00 82.88 108 ARG A O 1
ATOM 851 N N . ARG A 1 109 ? 3.839 -14.761 -7.572 1.00 86.00 109 ARG A N 1
ATOM 852 C CA . ARG A 1 109 ? 4.921 -14.540 -8.551 1.00 86.00 109 ARG A CA 1
ATOM 853 C C . ARG A 1 109 ? 5.904 -13.429 -8.156 1.00 86.00 109 ARG A C 1
ATOM 855 O O . ARG A 1 109 ? 7.067 -13.518 -8.512 1.00 86.00 109 ARG A O 1
ATOM 862 N N . TYR A 1 110 ? 5.459 -12.423 -7.400 1.00 84.75 110 TYR A N 1
ATOM 863 C CA . TYR A 1 110 ? 6.301 -11.311 -6.941 1.00 84.75 110 TYR A CA 1
ATOM 864 C C . TYR A 1 110 ? 6.731 -11.449 -5.485 1.00 84.75 110 TYR A C 1
ATOM 866 O O . TYR A 1 110 ? 7.481 -10.614 -4.997 1.00 84.75 110 TYR A O 1
ATOM 874 N N . ARG A 1 111 ? 6.306 -12.507 -4.786 1.00 81.75 111 ARG A N 1
ATOM 875 C CA . ARG A 1 111 ? 6.622 -12.714 -3.369 1.00 81.75 111 ARG A CA 1
ATOM 876 C C . ARG A 1 111 ? 8.126 -12.681 -3.097 1.00 81.75 111 ARG A C 1
ATOM 878 O O . ARG A 1 111 ? 8.549 -12.025 -2.157 1.00 81.75 111 ARG A O 1
ATOM 885 N N . GLU A 1 112 ? 8.928 -13.370 -3.904 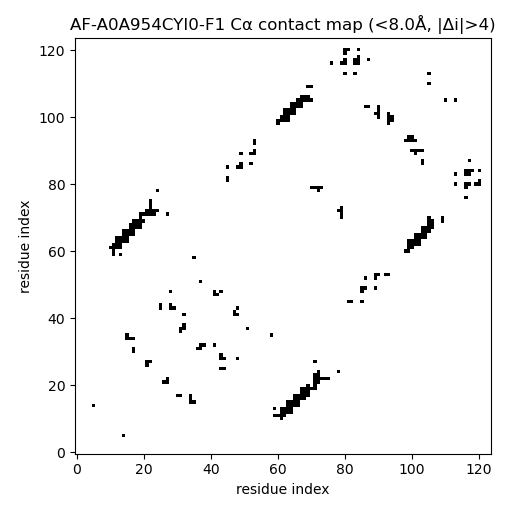1.00 83.19 112 GLU A N 1
ATOM 886 C CA . GLU A 1 112 ? 10.390 -13.379 -3.737 1.00 83.19 112 GLU A CA 1
ATOM 887 C C . GLU A 1 112 ? 11.005 -12.004 -3.995 1.00 83.19 112 GLU A C 1
ATOM 889 O O . GLU A 1 112 ? 11.911 -11.587 -3.283 1.00 83.19 112 GLU A O 1
ATOM 894 N N . LEU A 1 113 ? 10.475 -11.281 -4.981 1.00 83.00 113 LEU A N 1
ATOM 895 C CA . LEU A 1 113 ? 10.939 -9.951 -5.351 1.00 83.00 113 LEU A CA 1
ATOM 896 C C . LEU A 1 113 ? 10.613 -8.944 -4.237 1.00 83.00 113 LEU A C 1
ATOM 898 O O . LEU A 1 113 ? 11.506 -8.244 -3.779 1.00 83.00 113 LEU A O 1
ATOM 902 N N . VAL A 1 114 ? 9.383 -8.959 -3.719 1.00 83.50 114 VAL A N 1
ATOM 903 C CA . VAL A 1 114 ? 8.950 -8.164 -2.559 1.00 83.50 114 VAL A CA 1
ATOM 904 C C . VAL A 1 114 ? 9.802 -8.478 -1.330 1.00 83.50 114 VAL A C 1
ATOM 906 O O . VAL A 1 114 ? 10.267 -7.561 -0.669 1.00 83.50 114 VAL A O 1
ATOM 909 N N . LEU A 1 115 ? 10.080 -9.755 -1.048 1.00 80.19 115 LEU A N 1
ATOM 910 C CA . LEU A 1 115 ? 10.967 -10.144 0.056 1.00 80.19 115 LEU A CA 1
ATOM 911 C C . LEU A 1 115 ? 12.419 -9.688 -0.155 1.00 80.19 115 LEU A C 1
ATOM 913 O O . LEU A 1 115 ? 13.117 -9.421 0.816 1.00 80.19 115 LEU A O 1
ATOM 917 N N . ALA A 1 116 ? 12.884 -9.620 -1.404 1.00 83.25 116 ALA A N 1
ATOM 918 C CA . ALA A 1 116 ? 14.223 -9.145 -1.744 1.00 83.25 116 ALA A CA 1
ATOM 919 C C . ALA A 1 116 ? 14.346 -7.610 -1.748 1.00 83.25 116 ALA A C 1
ATOM 921 O O . ALA A 1 116 ? 15.471 -7.100 -1.695 1.00 83.25 116 ALA A O 1
ATOM 922 N N . LEU A 1 117 ? 13.219 -6.904 -1.878 1.00 82.44 117 LEU A N 1
ATOM 923 C CA . LEU A 1 117 ? 13.093 -5.447 -1.817 1.00 82.44 117 LEU A CA 1
ATOM 924 C C . LEU A 1 117 ? 12.903 -4.958 -0.380 1.00 82.44 117 LEU A C 1
ATOM 926 O O . LEU A 1 117 ? 13.624 -4.065 0.058 1.00 82.44 117 LEU A O 1
ATOM 930 N N . GLY A 1 118 ? 11.966 -5.569 0.348 1.00 69.44 118 GLY A N 1
ATOM 931 C CA . GLY A 1 118 ? 11.665 -5.228 1.731 1.00 69.44 118 GLY A CA 1
ATOM 932 C C . GLY A 1 118 ? 12.893 -5.427 2.611 1.00 69.44 118 GLY A C 1
ATOM 933 O O . GLY A 1 118 ? 13.489 -6.508 2.618 1.00 69.44 118 GLY A O 1
ATOM 934 N N . ARG A 1 119 ? 13.256 -4.380 3.363 1.00 62.62 119 ARG A N 1
ATOM 935 C CA . ARG A 1 119 ? 14.428 -4.322 4.255 1.00 62.62 119 ARG A CA 1
ATOM 936 C C . ARG A 1 119 ? 15.796 -4.167 3.579 1.00 62.62 119 ARG A C 1
ATOM 938 O O . ARG A 1 119 ? 16.813 -4.488 4.194 1.00 62.62 119 ARG A O 1
ATOM 945 N N . ARG A 1 120 ? 15.859 -3.632 2.351 1.00 52.91 120 ARG A N 1
ATOM 946 C CA . ARG A 1 120 ? 17.114 -3.085 1.788 1.00 52.91 120 ARG A CA 1
ATOM 947 C C . ARG A 1 120 ? 17.376 -1.613 2.128 1.00 52.91 120 ARG A C 1
ATOM 949 O O . ARG A 1 120 ? 18.531 -1.220 2.041 1.00 52.91 120 ARG A O 1
ATOM 956 N N . ALA A 1 121 ? 16.375 -0.836 2.543 1.00 47.94 121 ALA A N 1
ATOM 957 C CA . ALA A 1 121 ? 16.546 0.600 2.799 1.00 47.94 121 ALA A CA 1
ATOM 958 C C . ALA A 1 121 ? 17.121 0.931 4.195 1.00 47.94 121 ALA A C 1
ATOM 960 O O . ALA A 1 121 ? 17.678 2.000 4.393 1.00 47.94 121 ALA A O 1
ATOM 961 N N . SER A 1 122 ? 17.086 0.002 5.162 1.00 41.03 122 SER A N 1
ATOM 962 C CA . SER A 1 122 ? 17.552 0.252 6.543 1.00 41.03 122 SER A CA 1
ATOM 963 C C . SER A 1 122 ? 19.090 0.310 6.722 1.00 41.03 122 SER A C 1
ATOM 965 O O . SER A 1 122 ? 19.584 0.214 7.848 1.00 41.03 122 SER A O 1
ATOM 967 N N . ARG A 1 123 ? 19.873 0.442 5.645 1.00 36.25 123 ARG A N 1
ATOM 968 C CA . ARG A 1 123 ? 21.313 0.749 5.706 1.00 36.25 123 ARG A CA 1
ATOM 969 C C . ARG A 1 123 ? 21.699 1.725 4.596 1.00 36.25 123 ARG A C 1
ATOM 971 O O . ARG A 1 123 ? 22.344 1.323 3.630 1.00 36.25 123 ARG A O 1
ATOM 978 N N . GLU A 1 124 ? 21.371 2.991 4.793 1.00 37.38 124 GLU A N 1
ATOM 979 C CA . GLU A 1 124 ? 22.224 4.103 4.357 1.00 37.38 124 GLU A CA 1
ATOM 980 C C . GLU A 1 124 ? 22.520 5.009 5.552 1.00 37.38 124 GLU A C 1
ATOM 982 O O . GLU A 1 124 ? 21.598 5.217 6.375 1.00 37.38 124 GLU A O 1
#

Nearest PDB structures (foldseek):
  2hxx-assembly2_B  TM=7.163E-01  e=1.086E-04  Bacillus amyloliquefaciens

Foldseek 3Di:
DDDPPDPPDPDQEAEFEDEPDAQDLQVSLVSCCVRLVPDPVQPSDLVSVLVCLLDSVVRDFEAYEHEYPAQHNPVPLLSSLSNLQSQVVSQVSCVVVVTHRHHYHYDPVCVVVSVVSHPPVPPD

Secondary structure (DSSP, 8-state):
---------SSS-EEEEEPS---SHHHHHHHHHHHHT--TT--SSHHHHHHHHH--TTSPSS-EEEEESS-TTTT-HHHHHHHHHHHHHHHHHHHHHTS--EEEE--GGGHHHHHHHTTSSS--

pLDDT: mean 77.92, std 15.3, range [31.94, 89.81]

Mean predicted aligned error: 8.05 Å